Protein AF-A0A0S8KF61-F1 (afdb_monomer_lite)

Radius of gyration: 14.39 Å; chains: 1; bounding box: 34×36×35 Å

pLDDT: mean 90.09, std 8.42, range [61.56, 97.69]

Foldseek 3Di:
DWKWKWKALDVVRAIWIKTFPCVQQVPQSVVVQVVDFPDDDDDRVWDQQDAAQFKWKDWDQPVRAPPDPGTTIDIDHHLDGPGGPADPVGGDTTHRGIGTDDDRNVVSVVVVCCVPVPDTDMDMHMDDD

Secondary structure (DSSP, 8-state):
--EEEEEEETTTTEEEEEEE-TTT-HHHHHHHHTT-TT--PPPSS-BS---TTEEEEEEE-TTTSTT-SS-EEEEEE--STT---EETTEEPPBEEEEEEES--HHHHHHHHHHHHH----EEEEEEE-

Sequence (129 aa):
MGKYIELEFVDQKIKARARLLEEKMPRTCKVAMLLSTEIKTGREKATCAVQTGDIAYVWLNRDDHYGLEDDVSEICWFYDRDSTPAMAEGPVRVNVFASIEGNAEAFYKASADTRITGVKRVRISLIEE

Structure (mmCIF, N/CA/C/O backbone):
data_AF-A0A0S8KF61-F1
#
_entry.id   AF-A0A0S8KF61-F1
#
loop_
_atom_site.group_PDB
_atom_site.id
_atom_site.type_symbol
_atom_site.label_atom_id
_atom_site.label_alt_id
_atom_site.label_comp_id
_atom_site.label_asym_id
_atom_site.label_entity_id
_atom_site.label_seq_id
_atom_site.pdbx_PDB_ins_code
_atom_site.Cartn_x
_atom_site.Cartn_y
_atom_site.Cartn_z
_atom_site.occupancy
_atom_site.B_iso_or_equiv
_atom_site.auth_seq_id
_atom_site.auth_comp_id
_atom_site.auth_asym_id
_atom_site.auth_atom_id
_atom_site.pdbx_PDB_model_num
ATOM 1 N N . MET A 1 1 ? -12.686 19.551 4.458 1.00 65.25 1 MET A N 1
ATOM 2 C CA . MET A 1 1 ? -12.881 18.102 4.285 1.00 65.25 1 MET A CA 1
ATOM 3 C C . MET A 1 1 ? -11.568 17.520 3.855 1.00 65.25 1 MET A C 1
ATOM 5 O O . MET A 1 1 ? -10.934 18.114 2.991 1.00 65.25 1 MET A O 1
ATOM 9 N N . GLY A 1 2 ? -11.124 16.439 4.474 1.00 79.75 2 GLY A N 1
ATOM 10 C CA . GLY A 1 2 ? -9.938 15.764 3.966 1.00 79.75 2 GLY A CA 1
ATOM 11 C C . GLY A 1 2 ? -10.235 14.307 3.707 1.00 79.75 2 GLY A C 1
ATOM 12 O O . GLY A 1 2 ? -11.067 13.701 4.373 1.00 79.75 2 GLY A O 1
ATOM 13 N N . LYS A 1 3 ? -9.577 13.780 2.684 1.00 89.62 3 LYS A N 1
ATOM 14 C CA . LYS A 1 3 ? -9.876 12.466 2.134 1.00 89.62 3 LYS A CA 1
ATOM 15 C C . LYS A 1 3 ? -9.023 11.401 2.784 1.00 89.62 3 LYS A C 1
ATOM 17 O O . LYS A 1 3 ? -7.876 11.646 3.175 1.00 89.62 3 LYS A O 1
ATOM 22 N N . TYR A 1 4 ? -9.592 10.214 2.876 1.00 92.62 4 TYR A N 1
ATOM 23 C CA . TYR A 1 4 ? -8.956 9.086 3.520 1.00 92.62 4 TYR A CA 1
ATOM 24 C C . TYR A 1 4 ? -9.165 7.818 2.716 1.00 92.62 4 TYR A C 1
ATOM 26 O O . TYR A 1 4 ? -10.144 7.685 1.988 1.00 92.62 4 TYR A O 1
ATOM 34 N N . ILE A 1 5 ? -8.269 6.863 2.912 1.00 92.56 5 ILE A N 1
ATOM 35 C CA . ILE A 1 5 ? -8.520 5.475 2.551 1.00 92.56 5 ILE A CA 1
ATOM 36 C C . ILE A 1 5 ? -8.726 4.645 3.813 1.00 92.56 5 ILE A C 1
ATOM 38 O O . ILE A 1 5 ? -8.064 4.857 4.831 1.00 92.56 5 ILE A O 1
ATOM 42 N N . GLU A 1 6 ? -9.654 3.703 3.740 1.00 94.38 6 GLU A N 1
ATOM 43 C CA . GLU A 1 6 ? -9.829 2.643 4.724 1.00 94.38 6 GLU A CA 1
ATOM 44 C C . GLU A 1 6 ? -9.251 1.349 4.152 1.00 94.38 6 GLU A C 1
ATOM 46 O O . GLU A 1 6 ? -9.654 0.916 3.071 1.00 94.38 6 GLU A O 1
ATOM 51 N N . LEU A 1 7 ? -8.315 0.740 4.880 1.00 95.06 7 LEU A N 1
ATOM 52 C CA . LEU A 1 7 ? -7.848 -0.620 4.634 1.00 95.06 7 LEU A CA 1
ATOM 53 C C . LEU A 1 7 ? -8.571 -1.563 5.590 1.00 95.06 7 LEU A C 1
ATOM 55 O O . LEU A 1 7 ? -8.558 -1.346 6.802 1.00 95.06 7 LEU A O 1
ATOM 59 N N . GLU A 1 8 ? -9.147 -2.636 5.063 1.00 97.00 8 GLU A N 1
ATOM 60 C CA . GLU A 1 8 ? -9.867 -3.642 5.837 1.00 97.00 8 GLU A CA 1
ATOM 61 C C . GLU A 1 8 ? -9.322 -5.040 5.539 1.00 97.00 8 GLU A C 1
ATOM 63 O O . GLU A 1 8 ? -9.424 -5.525 4.411 1.00 97.00 8 GLU A O 1
ATOM 68 N N . PHE A 1 9 ? -8.814 -5.725 6.565 1.00 97.25 9 PHE A N 1
ATOM 69 C CA . PHE A 1 9 ? -8.678 -7.181 6.538 1.00 97.25 9 PHE A CA 1
ATOM 70 C C . PHE A 1 9 ? -10.073 -7.793 6.701 1.00 97.25 9 PHE A C 1
ATOM 72 O O . PHE A 1 9 ? -10.602 -7.868 7.813 1.00 97.25 9 PHE A O 1
ATOM 79 N N . VAL A 1 10 ? -10.685 -8.177 5.577 1.00 97.00 10 VAL A N 1
ATOM 80 C CA . VAL A 1 10 ? -12.135 -8.429 5.455 1.00 97.00 10 VAL A CA 1
ATOM 81 C C . VAL A 1 10 ? -12.610 -9.534 6.392 1.00 97.00 10 VAL A C 1
ATOM 83 O O . VAL A 1 10 ? -13.618 -9.384 7.080 1.00 97.00 10 VAL A O 1
ATOM 86 N N . ASP A 1 11 ? -11.870 -10.638 6.443 1.00 95.62 11 ASP A N 1
ATOM 87 C CA . ASP A 1 11 ? -12.253 -11.816 7.222 1.00 95.62 11 ASP A CA 1
ATOM 88 C C . ASP A 1 11 ? -12.134 -11.571 8.733 1.00 95.62 11 ASP A C 1
ATOM 90 O O . ASP A 1 11 ? -12.911 -12.101 9.526 1.00 95.62 11 ASP A O 1
ATOM 94 N N . GLN A 1 12 ? -11.194 -10.715 9.133 1.00 95.69 12 GLN A N 1
ATOM 95 C CA . GLN A 1 12 ? -10.931 -10.360 10.523 1.00 95.69 12 GLN A CA 1
ATOM 96 C C . GLN A 1 12 ? -11.741 -9.146 10.994 1.00 95.69 12 GLN A C 1
ATOM 98 O O . GLN A 1 12 ? -11.795 -8.892 12.196 1.00 95.69 12 GLN A O 1
ATOM 103 N N . LYS A 1 13 ? -12.357 -8.392 10.071 1.00 96.75 13 LYS A N 1
ATOM 104 C CA . LYS A 1 13 ? -13.037 -7.111 10.340 1.00 96.75 13 LYS A CA 1
ATOM 105 C C . LYS A 1 13 ? -12.131 -6.098 11.051 1.00 96.75 13 LYS A C 1
ATOM 107 O O . LYS A 1 13 ? -12.583 -5.322 11.891 1.00 96.75 13 LYS A O 1
ATOM 112 N N . ILE A 1 14 ? -10.838 -6.128 10.728 1.00 97.31 14 ILE A N 1
ATOM 113 C CA . ILE A 1 14 ? -9.834 -5.213 11.279 1.00 97.31 14 ILE A CA 1
ATOM 114 C C . ILE A 1 14 ? -9.591 -4.107 10.264 1.00 97.31 14 ILE A C 1
ATOM 116 O O . ILE A 1 14 ? -9.315 -4.390 9.098 1.00 97.31 14 ILE A O 1
ATOM 120 N N . LYS A 1 15 ? -9.664 -2.858 10.726 1.00 97.12 15 LYS A N 1
ATOM 121 C CA . LYS A 1 15 ? -9.594 -1.670 9.879 1.00 97.12 15 LYS A CA 1
ATOM 122 C C . LYS A 1 15 ? -8.476 -0.732 10.309 1.00 97.12 15 LYS A C 1
ATOM 124 O O . LYS A 1 15 ? -8.203 -0.599 11.500 1.00 97.12 15 LYS A O 1
ATOM 129 N N . ALA A 1 16 ? -7.879 -0.061 9.335 1.00 97.06 16 ALA A N 1
ATOM 130 C CA . ALA A 1 16 ? -7.019 1.094 9.538 1.00 97.06 16 ALA A CA 1
ATOM 131 C C . ALA A 1 16 ? -7.437 2.209 8.584 1.00 97.06 16 ALA A C 1
ATOM 133 O O . ALA A 1 16 ? -7.826 1.962 7.442 1.00 97.06 16 ALA A O 1
ATOM 134 N N . ARG A 1 17 ? -7.345 3.446 9.064 1.00 95.25 17 ARG A N 1
ATOM 135 C CA . ARG A 1 17 ? -7.699 4.637 8.304 1.00 95.25 17 ARG A CA 1
ATOM 136 C C . ARG A 1 17 ? -6.446 5.444 8.034 1.00 95.25 17 ARG A C 1
ATOM 138 O O . ARG A 1 17 ? -5.678 5.687 8.956 1.00 95.25 17 ARG A O 1
ATOM 145 N N . ALA A 1 18 ? -6.275 5.897 6.800 1.00 94.94 18 ALA A N 1
ATOM 146 C CA . ALA A 1 18 ? -5.126 6.693 6.413 1.00 94.94 18 ALA A CA 1
ATOM 147 C C . ALA A 1 18 ? -5.512 7.958 5.670 1.00 94.94 18 ALA A C 1
ATOM 149 O O . ALA A 1 18 ? -6.337 7.931 4.758 1.00 94.94 18 ALA A O 1
ATOM 150 N N . ARG A 1 19 ? -4.905 9.071 6.070 1.00 94.50 19 ARG A N 1
ATOM 151 C CA . ARG A 1 19 ? -5.118 10.388 5.476 1.00 94.50 19 ARG A CA 1
ATOM 152 C C . ARG A 1 19 ? -4.345 10.501 4.172 1.00 94.50 19 ARG A C 1
ATOM 154 O O . ARG A 1 19 ? -3.146 10.233 4.154 1.00 94.50 19 ARG A O 1
ATOM 161 N N . LEU A 1 20 ? -5.008 10.958 3.109 1.00 92.81 20 LEU A N 1
ATOM 162 C CA . LEU A 1 20 ? -4.347 11.284 1.845 1.00 92.81 20 LEU A CA 1
ATOM 163 C C . LEU A 1 20 ? -3.482 12.544 1.983 1.00 92.81 20 LEU A C 1
ATOM 165 O O . LEU A 1 20 ? -3.917 13.567 2.511 1.00 92.81 20 LEU A O 1
ATOM 169 N N . LEU A 1 21 ? -2.266 12.497 1.446 1.00 92.12 21 LEU A N 1
ATOM 170 C CA . LEU A 1 21 ? -1.295 13.591 1.473 1.00 92.12 21 LEU A CA 1
ATOM 171 C C . LEU A 1 21 ? -1.430 14.483 0.225 1.00 92.12 21 LEU A C 1
ATOM 173 O O . LEU A 1 21 ? -0.443 14.733 -0.469 1.00 92.12 21 LEU A O 1
ATOM 177 N N . GLU A 1 22 ? -2.645 14.959 -0.074 1.00 89.31 22 GLU A N 1
ATOM 178 C CA . GLU A 1 22 ? -2.986 15.650 -1.336 1.00 89.31 22 GLU A CA 1
ATOM 179 C C . GLU A 1 22 ? -2.090 16.867 -1.628 1.00 89.31 22 GLU A C 1
ATOM 181 O O . GLU A 1 22 ? -1.707 17.091 -2.774 1.00 89.31 22 GLU A O 1
ATOM 186 N N . GLU A 1 23 ? -1.684 17.614 -0.600 1.00 87.44 23 GLU A N 1
ATOM 187 C CA . GLU A 1 23 ? -0.778 18.762 -0.748 1.00 87.44 23 GLU A CA 1
ATOM 188 C C . GLU A 1 23 ? 0.646 18.350 -1.145 1.00 87.44 23 GLU A C 1
ATOM 190 O O . GLU A 1 23 ? 1.349 19.064 -1.863 1.00 87.44 23 GLU A O 1
ATOM 195 N N . LYS A 1 24 ? 1.102 17.187 -0.667 1.00 87.31 24 LYS A N 1
ATOM 196 C CA . LYS A 1 24 ? 2.465 16.706 -0.911 1.00 87.31 24 LYS A CA 1
ATOM 197 C C . LYS A 1 24 ? 2.558 15.883 -2.191 1.00 87.31 24 LYS A C 1
ATOM 199 O O . LYS A 1 24 ? 3.606 15.964 -2.837 1.00 87.31 24 LYS A O 1
ATOM 204 N N . MET A 1 25 ? 1.501 15.131 -2.510 1.00 87.19 25 MET A N 1
ATOM 205 C CA . MET A 1 25 ? 1.457 14.036 -3.486 1.00 87.19 25 MET A CA 1
ATOM 206 C C . MET A 1 25 ? 0.191 14.080 -4.364 1.00 87.19 25 MET A C 1
ATOM 208 O O . MET A 1 25 ? -0.555 13.096 -4.435 1.00 87.19 25 MET A O 1
ATOM 212 N N . PRO A 1 26 ? -0.116 15.215 -5.015 1.00 86.44 26 PRO A N 1
ATOM 213 C CA . PRO A 1 26 ? -1.403 15.418 -5.676 1.00 86.44 26 PRO A CA 1
ATOM 214 C C . PRO A 1 26 ? -1.641 14.462 -6.850 1.00 86.44 26 PRO A C 1
ATOM 216 O O . PRO A 1 26 ? -2.787 14.099 -7.115 1.00 86.44 26 PRO A O 1
ATOM 219 N N . ARG A 1 27 ? -0.590 14.047 -7.574 1.00 84.25 27 ARG A N 1
ATOM 220 C CA . ARG A 1 27 ? -0.740 13.112 -8.701 1.00 84.25 27 ARG A CA 1
ATOM 221 C C . ARG A 1 27 ? -0.936 11.695 -8.190 1.00 84.25 27 ARG A C 1
ATOM 223 O O . ARG A 1 27 ? -1.871 11.028 -8.619 1.00 84.25 27 ARG A O 1
ATOM 230 N N . THR A 1 28 ? -0.119 11.276 -7.226 1.00 80.94 28 THR A N 1
ATOM 231 C CA . THR A 1 28 ? -0.215 9.929 -6.655 1.00 80.94 28 THR A CA 1
ATOM 232 C C . T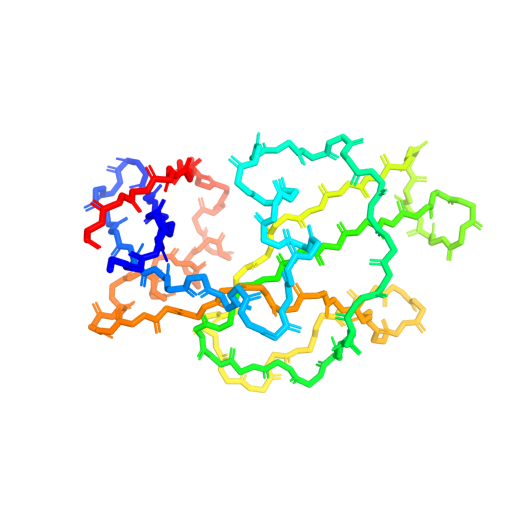HR A 1 28 ? -1.543 9.726 -5.927 1.00 80.94 28 THR A C 1
ATOM 234 O O . THR A 1 28 ? -2.170 8.691 -6.114 1.00 80.94 28 THR A O 1
ATOM 237 N N . CYS A 1 29 ? -2.041 10.723 -5.185 1.00 79.94 29 CYS A N 1
ATOM 238 C CA . CYS A 1 29 ? -3.353 10.630 -4.534 1.00 79.94 29 CYS A CA 1
ATOM 239 C C . CYS A 1 29 ? -4.487 10.428 -5.549 1.00 79.94 29 CYS A C 1
ATOM 241 O O . CYS A 1 29 ? -5.352 9.591 -5.321 1.00 79.94 29 CYS A O 1
ATOM 243 N N . LYS A 1 30 ? -4.469 11.125 -6.695 1.00 79.81 30 LYS A N 1
ATOM 244 C CA . LYS A 1 30 ? -5.479 10.931 -7.755 1.00 79.81 30 LYS A CA 1
ATOM 245 C C . LYS A 1 30 ? -5.464 9.513 -8.321 1.00 79.81 30 LYS A C 1
ATOM 247 O O . LYS A 1 30 ? -6.523 8.957 -8.584 1.00 79.81 30 LYS A O 1
ATOM 252 N N . VAL A 1 31 ? -4.275 8.943 -8.501 1.00 72.12 31 VAL A N 1
ATOM 253 C CA . VAL A 1 31 ? -4.095 7.574 -8.998 1.00 72.12 31 VAL A CA 1
ATOM 254 C C . VAL A 1 31 ? -4.552 6.551 -7.963 1.00 72.12 31 VAL A C 1
ATOM 256 O O . VAL A 1 31 ? -5.364 5.684 -8.270 1.00 72.12 31 VAL A O 1
ATOM 259 N N . ALA A 1 32 ? -4.109 6.697 -6.717 1.00 64.50 32 ALA A N 1
ATOM 260 C CA . ALA A 1 32 ? -4.503 5.808 -5.635 1.00 64.50 32 ALA A CA 1
ATOM 261 C C . ALA A 1 32 ? -6.008 5.876 -5.335 1.00 64.50 32 ALA A C 1
ATOM 263 O O . ALA A 1 32 ? -6.608 4.861 -5.006 1.00 64.50 32 ALA A O 1
ATOM 264 N N . MET A 1 33 ? -6.649 7.036 -5.509 1.00 67.44 33 MET A N 1
ATOM 265 C CA . MET A 1 33 ? -8.107 7.179 -5.411 1.00 67.44 33 MET A CA 1
ATOM 266 C C . MET A 1 33 ? -8.870 6.358 -6.457 1.00 67.44 33 MET A C 1
ATOM 268 O O . MET A 1 33 ? -10.007 5.975 -6.202 1.00 67.44 33 MET A O 1
ATOM 272 N N . LEU A 1 34 ? -8.267 6.087 -7.619 1.00 63.12 34 LEU A N 1
ATOM 273 C CA . LEU A 1 34 ? -8.852 5.188 -8.617 1.00 63.12 34 LEU A CA 1
ATOM 274 C C . LEU A 1 34 ? -8.708 3.715 -8.215 1.00 63.12 34 LEU A C 1
ATOM 276 O O . LEU A 1 34 ? -9.300 2.865 -8.874 1.00 63.12 34 LEU A O 1
ATOM 280 N N . LEU A 1 35 ? -7.933 3.419 -7.158 1.00 64.31 35 LEU A N 1
ATOM 281 C CA . LEU A 1 35 ? -7.645 2.074 -6.648 1.00 64.31 35 LEU A CA 1
ATOM 282 C C . LEU A 1 35 ? -7.253 1.093 -7.763 1.00 64.31 35 LEU A C 1
ATOM 284 O O . LEU A 1 35 ? -7.537 -0.099 -7.690 1.00 64.31 35 LEU A O 1
ATOM 288 N N . SER A 1 36 ? -6.615 1.614 -8.810 1.00 65.69 36 SER A N 1
ATOM 289 C CA . SER A 1 36 ? -6.223 0.852 -9.985 1.00 65.69 36 SER A CA 1
ATOM 290 C C . SER A 1 36 ? -4.729 0.587 -9.930 1.00 65.69 36 SER A C 1
ATOM 292 O O . SER A 1 36 ? -3.924 1.510 -9.811 1.00 65.69 36 SER A O 1
ATOM 294 N N . THR A 1 37 ? -4.372 -0.687 -10.046 1.00 61.56 37 THR A N 1
ATOM 295 C CA . THR A 1 37 ? -2.993 -1.163 -10.194 1.00 61.56 37 THR A CA 1
ATOM 296 C C . THR A 1 37 ? -2.489 -1.058 -11.638 1.00 61.56 37 THR A C 1
ATOM 298 O O . THR A 1 37 ? -1.359 -1.440 -11.924 1.00 61.56 37 THR A O 1
ATOM 301 N N . GLU A 1 38 ? -3.297 -0.535 -12.564 1.00 66.75 38 GLU A N 1
ATOM 302 C CA . GLU A 1 38 ? -2.941 -0.416 -13.987 1.00 66.75 38 GLU A CA 1
ATOM 303 C C . GLU A 1 38 ? -2.371 0.962 -14.346 1.00 66.75 38 GLU A C 1
ATOM 305 O O . GLU A 1 38 ? -1.978 1.221 -15.486 1.00 66.75 38 GLU A O 1
ATOM 310 N N . ILE A 1 39 ? -2.330 1.885 -13.385 1.00 72.69 39 ILE A N 1
ATOM 311 C CA . ILE A 1 39 ? -1.950 3.261 -13.671 1.00 72.69 39 ILE A CA 1
ATOM 312 C C . ILE A 1 39 ? -0.439 3.437 -13.552 1.00 72.69 39 ILE A C 1
ATOM 314 O O . ILE A 1 39 ? 0.156 3.407 -12.473 1.00 72.69 39 ILE A O 1
ATOM 318 N N . LYS A 1 40 ? 0.173 3.756 -14.689 1.00 82.88 40 LYS A N 1
ATOM 319 C CA . LYS A 1 40 ? 1.581 4.137 -14.778 1.00 82.88 40 LYS A CA 1
ATOM 320 C C . LYS A 1 40 ? 1.765 5.551 -14.234 1.00 82.88 40 LYS A C 1
ATOM 322 O O . LYS A 1 40 ? 1.593 6.535 -14.955 1.00 82.88 40 LYS A O 1
ATOM 327 N N . THR A 1 41 ? 2.104 5.668 -12.952 1.00 80.62 41 THR A N 1
ATOM 328 C CA . THR A 1 41 ? 2.509 6.951 -12.363 1.00 80.62 41 THR A CA 1
ATOM 329 C C . THR A 1 41 ? 4.015 7.000 -12.175 1.00 80.62 41 THR A C 1
ATOM 331 O O . THR A 1 41 ? 4.632 6.081 -11.643 1.00 80.62 41 THR A O 1
ATOM 334 N N . GLY A 1 42 ? 4.616 8.114 -12.586 1.00 83.19 42 GLY A N 1
ATOM 335 C CA . GLY A 1 42 ? 6.020 8.376 -12.305 1.00 83.19 42 GLY A CA 1
ATOM 336 C C . GLY A 1 42 ? 6.282 8.610 -10.815 1.00 83.19 42 GLY A C 1
ATOM 337 O O . GLY A 1 42 ? 5.370 8.786 -9.998 1.00 83.19 42 GLY A O 1
ATOM 338 N N . ARG A 1 43 ? 7.568 8.679 -10.468 1.00 87.75 43 ARG A N 1
ATOM 339 C CA . ARG A 1 43 ? 8.020 9.022 -9.116 1.00 87.75 43 ARG A CA 1
ATOM 340 C C . ARG A 1 43 ? 7.611 10.452 -8.755 1.00 87.75 43 ARG A C 1
ATOM 342 O O . ARG A 1 43 ? 7.890 11.404 -9.484 1.00 87.75 43 ARG A O 1
ATOM 349 N N . GLU A 1 44 ? 6.995 10.612 -7.594 1.00 90.19 44 GLU A N 1
ATOM 350 C CA . GLU A 1 44 ? 6.606 11.895 -7.015 1.00 90.19 44 GLU A CA 1
ATOM 351 C C . GLU A 1 44 ? 7.134 11.914 -5.584 1.00 90.19 44 GLU A C 1
ATOM 353 O O . GLU A 1 44 ? 6.649 11.172 -4.748 1.00 90.19 44 GLU A O 1
ATOM 358 N N . LYS A 1 45 ? 8.206 12.677 -5.324 1.00 90.38 45 LYS A N 1
ATOM 359 C CA . LYS A 1 45 ? 8.913 12.689 -4.022 1.00 90.38 45 LYS A CA 1
ATOM 360 C C . LYS A 1 45 ? 9.205 11.280 -3.465 1.00 90.38 45 LYS A C 1
ATOM 362 O O . LYS A 1 45 ? 9.160 11.060 -2.259 1.00 90.38 45 LYS A O 1
ATOM 367 N N . ALA A 1 46 ? 9.498 10.336 -4.362 1.00 93.44 46 ALA A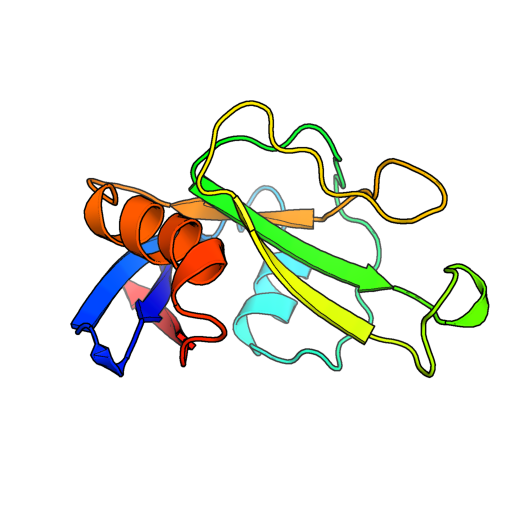 N 1
ATOM 368 C CA . ALA A 1 46 ? 9.640 8.929 -4.020 1.00 93.44 46 ALA A CA 1
ATOM 369 C C . ALA A 1 46 ? 10.813 8.685 -3.060 1.00 93.44 46 ALA A C 1
ATOM 371 O O . ALA A 1 46 ? 11.902 9.237 -3.248 1.00 93.44 46 ALA A O 1
ATOM 372 N N . THR A 1 47 ? 10.607 7.808 -2.081 1.00 95.19 47 THR A N 1
ATOM 373 C CA . THR A 1 47 ? 11.583 7.474 -1.035 1.00 95.19 47 THR A CA 1
ATOM 374 C C . THR A 1 47 ? 11.611 5.969 -0.781 1.00 95.19 47 THR A C 1
ATOM 376 O O . THR A 1 47 ? 10.643 5.272 -1.071 1.00 95.19 47 THR A O 1
ATOM 379 N N . CYS A 1 48 ? 12.723 5.462 -0.255 1.00 95.56 48 CYS A N 1
ATOM 380 C CA . CYS A 1 48 ? 12.805 4.128 0.349 1.00 95.56 48 CYS A CA 1
ATOM 381 C C . CYS A 1 48 ? 12.901 4.191 1.886 1.00 95.56 48 CYS A C 1
ATOM 383 O O . CYS A 1 48 ? 12.810 3.162 2.544 1.00 95.56 48 CYS A O 1
ATOM 385 N N . ALA A 1 49 ? 13.056 5.389 2.461 1.00 95.12 49 ALA A N 1
ATOM 386 C CA . ALA A 1 49 ? 13.034 5.620 3.901 1.00 95.12 49 ALA A CA 1
ATOM 387 C C . ALA A 1 49 ? 11.584 5.824 4.359 1.00 95.12 49 ALA A C 1
ATOM 389 O O . ALA A 1 49 ? 11.113 6.958 4.468 1.00 95.12 49 ALA A O 1
ATOM 390 N N . VAL A 1 50 ? 10.873 4.717 4.545 1.00 96.06 50 VAL A N 1
ATOM 391 C CA . VAL A 1 50 ? 9.463 4.682 4.958 1.00 96.06 50 VAL A CA 1
ATOM 392 C C . VAL A 1 50 ? 9.340 4.564 6.476 1.00 96.06 50 VAL A C 1
ATOM 394 O O . VAL A 1 50 ? 10.278 4.155 7.161 1.00 96.06 50 VAL A O 1
ATOM 397 N N . GLN A 1 51 ? 8.187 4.946 7.009 1.00 96.06 51 GLN A N 1
ATOM 398 C CA . GLN A 1 51 ? 7.851 4.870 8.429 1.00 96.06 51 GLN A CA 1
ATOM 399 C C . GLN A 1 51 ? 6.668 3.929 8.663 1.00 96.06 51 GLN A C 1
ATOM 401 O O . GLN A 1 51 ? 5.875 3.653 7.762 1.00 96.06 51 GLN A O 1
ATOM 406 N N . THR A 1 52 ? 6.510 3.458 9.901 1.00 96.81 52 THR A N 1
ATOM 407 C CA . THR A 1 52 ? 5.302 2.725 10.297 1.00 96.81 52 THR A CA 1
ATOM 408 C C . THR A 1 52 ? 4.062 3.593 10.072 1.00 96.81 52 THR A C 1
ATOM 410 O O . THR A 1 52 ? 4.000 4.729 10.537 1.00 96.81 52 THR A O 1
ATOM 413 N N . GLY A 1 53 ? 3.065 3.040 9.387 1.00 96.88 53 GLY A N 1
ATOM 414 C CA . GLY A 1 53 ? 1.832 3.718 9.007 1.00 96.88 53 GLY A CA 1
ATOM 415 C C . GLY A 1 53 ? 1.865 4.352 7.617 1.00 96.88 53 GLY A C 1
ATOM 416 O O . GLY A 1 53 ? 0.807 4.738 7.124 1.00 96.88 53 GLY A O 1
ATOM 417 N N . ASP A 1 54 ? 3.024 4.440 6.958 1.00 97.19 54 ASP A N 1
ATOM 418 C CA . ASP A 1 54 ? 3.085 4.930 5.581 1.00 97.19 54 ASP A CA 1
ATOM 419 C C . ASP A 1 54 ? 2.338 3.987 4.636 1.00 97.19 54 ASP A C 1
ATOM 421 O O . ASP A 1 54 ? 2.425 2.759 4.736 1.00 97.19 54 ASP A O 1
ATOM 425 N N . ILE A 1 55 ? 1.634 4.582 3.676 1.00 95.44 55 ILE A N 1
ATOM 426 C CA . ILE A 1 55 ? 1.028 3.884 2.550 1.00 95.44 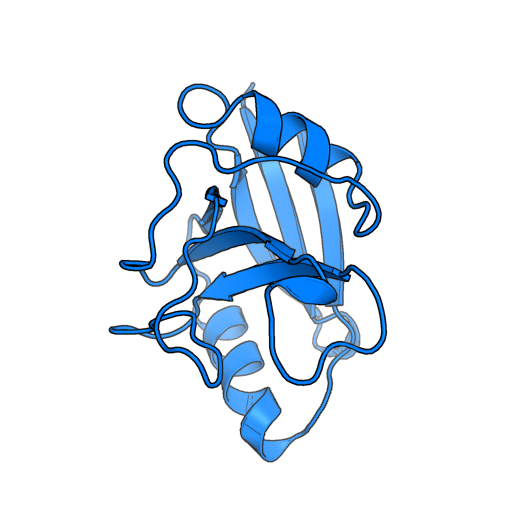55 ILE A CA 1
ATOM 427 C C . ILE A 1 55 ? 1.600 4.470 1.276 1.00 95.44 55 ILE A C 1
ATOM 429 O O . ILE A 1 55 ? 1.576 5.688 1.056 1.00 95.44 55 ILE A O 1
ATOM 433 N N . ALA A 1 56 ? 2.105 3.589 0.428 1.00 95.00 56 ALA A N 1
ATOM 434 C CA . ALA A 1 56 ? 2.779 3.970 -0.786 1.00 95.00 56 ALA A CA 1
ATOM 435 C C . ALA A 1 56 ? 2.170 3.326 -2.020 1.00 95.00 56 ALA A C 1
ATOM 437 O O . ALA A 1 56 ? 1.559 2.264 -1.962 1.00 95.00 56 ALA A O 1
ATOM 438 N N . TYR A 1 57 ? 2.369 4.007 -3.140 1.00 93.31 57 TYR A N 1
ATOM 439 C CA . TYR A 1 57 ? 2.116 3.491 -4.469 1.00 93.31 57 TYR A CA 1
ATOM 440 C C . TYR A 1 57 ? 3.451 3.345 -5.187 1.00 93.31 57 TYR A C 1
ATOM 442 O O . TYR A 1 57 ? 4.320 4.221 -5.085 1.00 93.31 57 TYR A O 1
ATOM 450 N N . VAL A 1 58 ? 3.604 2.280 -5.956 1.00 92.62 58 VAL A N 1
ATOM 451 C CA . VAL A 1 58 ? 4.732 2.127 -6.867 1.00 92.62 58 VAL A CA 1
ATOM 452 C C . VAL A 1 58 ? 4.250 1.514 -8.167 1.00 92.62 58 VAL A C 1
ATOM 454 O O . VAL A 1 58 ? 3.416 0.621 -8.158 1.00 92.62 58 VAL A O 1
ATOM 457 N N . TRP A 1 59 ? 4.766 2.023 -9.279 1.00 91.69 59 TRP A N 1
ATOM 458 C CA . TRP A 1 59 ? 4.691 1.360 -10.572 1.00 91.69 59 TRP A CA 1
ATOM 459 C C . TRP A 1 59 ? 6.104 0.912 -10.934 1.00 91.69 59 TRP A C 1
ATOM 461 O O . TRP A 1 59 ? 7.055 1.690 -10.794 1.00 91.69 59 TRP A O 1
ATOM 471 N N . LEU A 1 60 ? 6.228 -0.339 -11.354 1.00 90.44 60 LEU A N 1
ATOM 472 C CA . LEU A 1 60 ? 7.475 -0.997 -11.701 1.00 90.44 60 LEU A CA 1
ATOM 473 C C . LEU A 1 60 ? 7.371 -1.472 -13.144 1.00 90.44 60 LEU A C 1
ATOM 475 O O . LEU A 1 60 ? 6.412 -2.148 -13.522 1.00 90.44 60 LEU A O 1
ATOM 479 N N . ASN A 1 61 ? 8.360 -1.096 -13.946 1.00 90.19 61 ASN A N 1
ATOM 480 C CA . ASN A 1 61 ? 8.464 -1.567 -15.315 1.00 90.19 61 ASN A CA 1
ATOM 481 C C . ASN A 1 61 ? 9.162 -2.929 -15.361 1.00 90.19 61 ASN A C 1
ATOM 483 O O . ASN A 1 61 ? 10.169 -3.124 -14.680 1.00 90.19 61 ASN A O 1
ATOM 487 N N . ARG A 1 62 ? 8.660 -3.842 -16.196 1.00 89.62 62 ARG A N 1
ATOM 488 C CA . ARG A 1 62 ? 9.233 -5.190 -16.357 1.00 89.62 62 ARG A CA 1
ATOM 489 C C . ARG A 1 62 ? 10.671 -5.220 -16.867 1.00 89.62 62 ARG A C 1
ATOM 491 O O . ARG A 1 62 ? 11.415 -6.123 -16.511 1.00 89.62 62 ARG A O 1
ATOM 498 N N . ASP A 1 63 ? 11.064 -4.266 -17.705 1.00 88.69 63 ASP A N 1
ATOM 499 C CA . ASP A 1 63 ? 12.384 -4.280 -18.338 1.00 88.69 63 ASP A CA 1
ATOM 500 C C . ASP A 1 63 ? 13.462 -3.698 -17.400 1.00 88.69 63 ASP A C 1
ATOM 502 O O . ASP A 1 63 ? 14.646 -3.997 -17.557 1.00 88.69 63 ASP A O 1
ATOM 506 N N . ASP A 1 64 ? 13.047 -2.927 -16.385 1.00 86.12 64 ASP A N 1
ATOM 507 C CA . ASP A 1 64 ? 13.918 -2.289 -15.389 1.00 86.12 64 ASP A CA 1
ATOM 508 C C . ASP A 1 64 ? 14.035 -3.076 -14.063 1.00 86.12 64 ASP A C 1
ATOM 510 O O . ASP A 1 64 ? 14.816 -2.685 -13.190 1.00 86.12 64 ASP A O 1
ATOM 514 N N . HIS A 1 65 ? 13.266 -4.159 -13.883 1.00 86.31 65 HIS A N 1
ATOM 515 C CA . HIS A 1 65 ? 13.179 -4.909 -12.623 1.00 86.31 65 HIS A CA 1
ATOM 516 C C . HIS A 1 65 ? 13.185 -6.430 -12.827 1.00 86.31 65 HIS A C 1
ATOM 518 O O . HIS A 1 65 ? 12.431 -6.992 -13.617 1.00 86.31 65 HIS A O 1
ATOM 524 N N . TYR A 1 66 ? 14.012 -7.123 -12.051 1.00 86.12 66 TYR A N 1
ATOM 525 C CA . TYR A 1 66 ? 14.172 -8.568 -12.081 1.00 86.12 66 TYR A CA 1
ATOM 526 C C . TYR A 1 66 ? 12.944 -9.285 -11.516 1.00 86.12 66 TYR A C 1
ATOM 528 O O . TYR A 1 66 ? 12.431 -8.950 -10.448 1.00 86.12 66 TYR A O 1
ATOM 536 N N . GLY A 1 67 ? 12.528 -10.351 -12.201 1.00 86.62 67 GLY A N 1
ATOM 537 C CA . GLY A 1 67 ? 11.470 -11.250 -11.736 1.00 86.62 67 GLY A CA 1
ATOM 538 C C . GLY A 1 67 ? 10.045 -10.781 -12.031 1.00 86.62 67 GLY A C 1
ATOM 539 O O . GLY A 1 67 ? 9.108 -11.451 -11.604 1.00 86.62 67 GLY A O 1
ATOM 540 N N . LEU A 1 68 ? 9.868 -9.680 -12.765 1.00 89.38 68 LEU A N 1
ATOM 541 C CA . LEU A 1 68 ? 8.561 -9.259 -13.263 1.00 89.38 68 LEU A CA 1
ATOM 542 C C . LEU A 1 68 ? 8.267 -9.892 -14.630 1.00 89.38 68 LEU A C 1
ATOM 544 O O . LEU A 1 68 ? 9.084 -9.821 -15.545 1.00 89.38 68 LEU A O 1
ATOM 548 N N . GLU A 1 69 ? 7.084 -10.492 -14.777 1.00 90.06 69 GLU A N 1
ATOM 549 C CA . GLU A 1 69 ? 6.595 -11.000 -16.069 1.00 90.06 69 GLU A CA 1
ATOM 550 C C . GLU A 1 69 ? 5.929 -9.89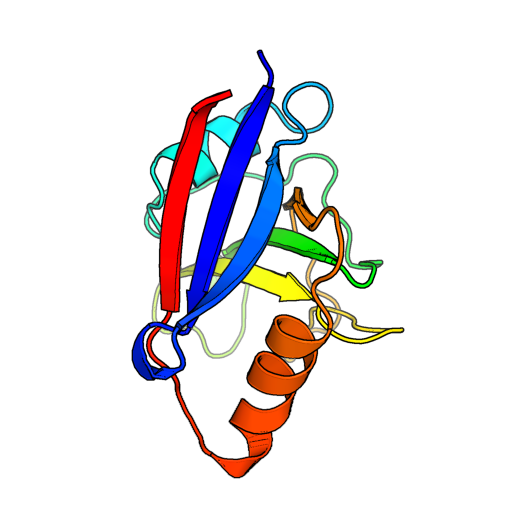4 -16.913 1.00 90.06 69 GLU A C 1
ATOM 552 O O . GLU A 1 69 ? 5.951 -9.950 -18.146 1.00 90.06 69 GLU A O 1
ATOM 557 N N . ASP A 1 70 ? 5.376 -8.870 -16.255 1.00 90.12 70 ASP A N 1
ATOM 558 C CA . ASP A 1 70 ? 4.764 -7.687 -16.867 1.00 90.12 70 ASP A CA 1
ATOM 559 C C . ASP A 1 70 ? 4.982 -6.437 -15.994 1.00 90.12 70 ASP A C 1
ATOM 561 O O . ASP A 1 70 ? 5.450 -6.534 -14.858 1.00 90.12 70 ASP A O 1
ATOM 565 N N . ASP A 1 71 ? 4.665 -5.258 -16.529 1.00 89.75 71 ASP A N 1
ATOM 566 C CA . ASP A 1 71 ? 4.566 -4.031 -15.743 1.00 89.75 71 ASP A CA 1
ATOM 567 C C . ASP A 1 71 ? 3.553 -4.230 -14.606 1.00 89.75 71 ASP A C 1
ATOM 569 O O . ASP A 1 71 ? 2.414 -4.639 -14.839 1.00 89.75 71 ASP A O 1
ATOM 573 N N . VAL A 1 72 ? 3.929 -3.868 -13.381 1.00 88.06 72 VAL A N 1
ATOM 574 C CA . VAL A 1 72 ? 3.039 -3.973 -12.217 1.00 88.06 72 VAL A CA 1
ATOM 575 C C . VAL A 1 72 ? 2.913 -2.638 -11.509 1.00 88.06 72 VAL A C 1
ATOM 577 O O . VAL A 1 72 ? 3.842 -1.829 -11.502 1.00 88.06 72 VAL A O 1
ATOM 580 N N . SER A 1 73 ? 1.771 -2.413 -10.864 1.00 89.06 73 SER A N 1
ATOM 581 C CA . SER A 1 73 ? 1.683 -1.394 -9.823 1.00 89.06 73 SER A CA 1
ATOM 582 C C . SER A 1 73 ? 1.161 -1.990 -8.531 1.00 89.06 73 SER A C 1
ATOM 584 O O . SER A 1 73 ? 0.277 -2.844 -8.538 1.00 89.06 73 SER A O 1
ATOM 586 N N . GLU A 1 74 ? 1.681 -1.492 -7.418 1.00 88.25 74 GLU A N 1
ATOM 587 C CA . GLU A 1 74 ? 1.363 -1.982 -6.087 1.00 88.25 74 GLU A CA 1
ATOM 588 C C . GLU A 1 74 ? 0.970 -0.837 -5.160 1.00 88.25 74 GLU A C 1
ATOM 590 O O . GLU A 1 74 ? 1.519 0.268 -5.222 1.00 88.25 74 GLU A O 1
ATOM 595 N N . ILE A 1 75 ? 0.030 -1.138 -4.264 1.00 91.19 75 ILE A N 1
ATOM 596 C CA . ILE A 1 75 ? -0.221 -0.350 -3.062 1.00 91.19 75 ILE A CA 1
ATOM 597 C C . ILE A 1 75 ? 0.381 -1.118 -1.890 1.00 91.19 75 ILE A C 1
ATOM 599 O O . ILE A 1 75 ? -0.034 -2.238 -1.596 1.00 91.19 75 ILE A O 1
ATOM 603 N N . CYS A 1 76 ? 1.331 -0.495 -1.204 1.00 92.12 76 CYS A N 1
ATOM 604 C CA . CYS A 1 76 ? 2.026 -1.066 -0.057 1.00 92.12 76 CYS A CA 1
ATOM 605 C C . CYS A 1 76 ? 1.648 -0.295 1.212 1.00 92.12 76 CYS A C 1
ATOM 607 O O . CYS A 1 76 ? 1.460 0.920 1.162 1.00 92.12 76 CYS A O 1
ATOM 609 N N . TRP A 1 77 ? 1.607 -0.967 2.361 1.00 95.25 77 TRP A N 1
ATOM 610 C CA . TRP A 1 77 ? 1.538 -0.319 3.673 1.00 95.25 77 TRP A CA 1
ATOM 611 C C . TRP A 1 77 ? 2.621 -0.874 4.591 1.00 95.25 77 TRP A C 1
ATOM 613 O O . TRP A 1 77 ? 2.887 -2.076 4.613 1.00 95.25 77 TRP A O 1
ATOM 623 N N . PHE A 1 78 ? 3.245 0.008 5.362 1.00 97.00 78 PHE A N 1
ATOM 624 C CA . PHE A 1 78 ? 4.385 -0.334 6.204 1.00 97.00 78 PHE A CA 1
ATOM 625 C C . PHE A 1 78 ? 3.929 -0.429 7.658 1.00 97.00 78 PHE A C 1
ATOM 627 O O . PHE A 1 78 ? 3.524 0.559 8.259 1.00 97.00 78 PHE A O 1
ATOM 634 N N . TYR A 1 79 ? 3.934 -1.637 8.220 1.00 94.75 79 TYR A N 1
ATOM 635 C CA . TYR A 1 79 ? 3.364 -1.922 9.545 1.00 94.75 79 TYR A CA 1
ATOM 636 C C . TYR A 1 79 ? 4.410 -2.113 10.650 1.00 94.75 79 TYR A C 1
ATOM 638 O O . TYR A 1 79 ? 4.038 -2.252 11.813 1.00 94.75 79 TYR A O 1
ATOM 646 N N . ASP A 1 80 ? 5.694 -2.132 10.299 1.00 92.44 80 ASP A N 1
ATOM 647 C CA . ASP A 1 80 ? 6.804 -2.296 11.237 1.00 92.44 80 ASP A CA 1
ATOM 648 C C . ASP A 1 80 ? 7.761 -1.100 11.152 1.00 92.44 80 ASP A C 1
ATOM 650 O O . ASP A 1 80 ? 7.669 -0.265 10.243 1.00 92.44 80 ASP A O 1
ATOM 654 N N . ARG A 1 81 ? 8.658 -0.982 12.127 1.00 88.38 81 ARG A N 1
ATOM 655 C CA . ARG A 1 81 ? 9.753 -0.008 12.103 1.00 88.38 81 ARG A CA 1
ATOM 656 C C . ARG A 1 81 ? 10.885 -0.519 11.220 1.00 88.38 81 ARG A C 1
ATOM 658 O O . ARG A 1 81 ? 10.991 -1.713 10.962 1.00 88.38 81 ARG A O 1
ATOM 665 N N . ASP A 1 82 ? 11.696 0.410 10.722 1.00 87.31 82 ASP A N 1
ATOM 666 C CA . ASP A 1 82 ? 12.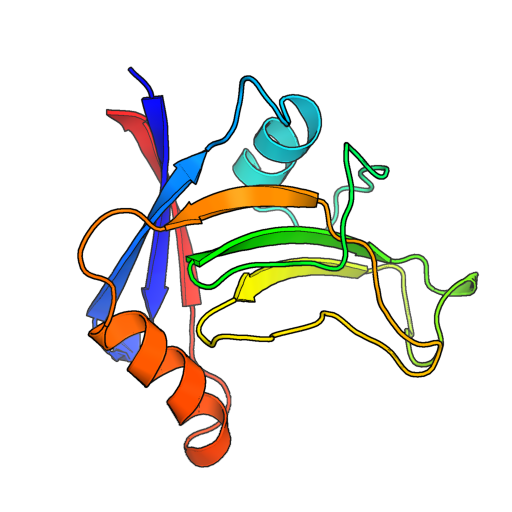889 0.119 9.913 1.00 87.31 82 ASP A CA 1
ATOM 667 C C . ASP A 1 82 ? 12.612 -0.729 8.657 1.00 87.31 82 ASP A C 1
ATOM 669 O O . ASP A 1 82 ? 13.480 -1.427 8.131 1.00 87.31 82 ASP A O 1
ATOM 673 N N . SER A 1 83 ? 11.384 -0.641 8.139 1.00 91.31 83 SER A N 1
ATOM 674 C CA . SER A 1 83 ? 11.023 -1.240 6.860 1.00 91.31 83 SER A CA 1
ATOM 675 C C . SER A 1 83 ? 11.731 -0.506 5.723 1.00 91.31 83 SER A C 1
ATOM 677 O O . SER A 1 83 ? 11.804 0.719 5.709 1.00 91.31 83 SER A O 1
ATOM 679 N N . THR A 1 84 ? 12.231 -1.253 4.742 1.00 95.00 84 THR A N 1
ATOM 680 C CA . THR A 1 84 ? 12.762 -0.695 3.494 1.00 95.00 84 THR A CA 1
ATOM 681 C C . THR A 1 84 ? 12.163 -1.476 2.326 1.00 95.00 84 THR A C 1
ATOM 683 O O . THR A 1 84 ? 12.468 -2.663 2.198 1.00 95.00 84 THR A O 1
ATOM 686 N N . PRO A 1 85 ? 11.310 -0.868 1.477 1.00 94.56 85 PRO A N 1
ATOM 687 C CA . PRO A 1 85 ? 10.865 -1.512 0.246 1.00 94.56 85 PRO A CA 1
ATOM 688 C C . PRO A 1 85 ? 12.083 -1.827 -0.625 1.00 94.56 85 PRO A C 1
ATOM 690 O O . PRO A 1 85 ? 12.920 -0.954 -0.869 1.00 94.56 85 PRO A O 1
ATOM 693 N N . ALA A 1 86 ? 12.202 -3.074 -1.069 1.00 94.00 86 ALA A N 1
ATOM 694 C CA . ALA A 1 86 ? 13.365 -3.552 -1.800 1.00 94.00 86 ALA A CA 1
ATOM 695 C C . ALA A 1 86 ? 13.006 -4.695 -2.754 1.00 94.00 86 ALA A C 1
ATOM 697 O O . ALA A 1 86 ? 12.084 -5.467 -2.498 1.00 94.00 86 ALA A O 1
ATOM 698 N N . MET A 1 87 ? 13.788 -4.800 -3.823 1.00 92.31 87 MET A N 1
ATOM 699 C CA . MET A 1 87 ? 13.827 -5.931 -4.749 1.00 92.31 87 MET A CA 1
ATOM 700 C C . MET A 1 87 ? 15.264 -6.465 -4.837 1.00 92.31 87 MET A C 1
ATOM 702 O O . MET A 1 87 ? 16.134 -6.045 -4.069 1.00 92.31 87 MET A O 1
ATOM 706 N N . ALA A 1 88 ? 15.526 -7.409 -5.745 1.00 89.50 88 ALA A N 1
ATOM 707 C CA . ALA A 1 88 ? 16.844 -8.027 -5.911 1.00 89.50 88 ALA A CA 1
ATOM 708 C C . ALA A 1 88 ? 17.958 -7.005 -6.221 1.00 89.50 88 ALA A C 1
ATOM 710 O O . ALA A 1 88 ? 19.116 -7.224 -5.873 1.00 89.50 88 ALA A O 1
ATOM 711 N N . GLU A 1 89 ? 17.610 -5.868 -6.823 1.00 90.94 89 GLU A N 1
ATOM 712 C CA . GLU A 1 89 ? 18.519 -4.771 -7.171 1.00 90.94 89 GLU A CA 1
ATOM 713 C C . GLU A 1 89 ? 18.800 -3.818 -6.002 1.00 90.94 89 GLU A C 1
ATOM 715 O O . GLU A 1 89 ? 19.629 -2.914 -6.121 1.00 90.94 89 GLU A O 1
ATOM 720 N N . GLY A 1 90 ? 18.111 -3.995 -4.873 1.00 93.31 90 GLY A N 1
ATOM 721 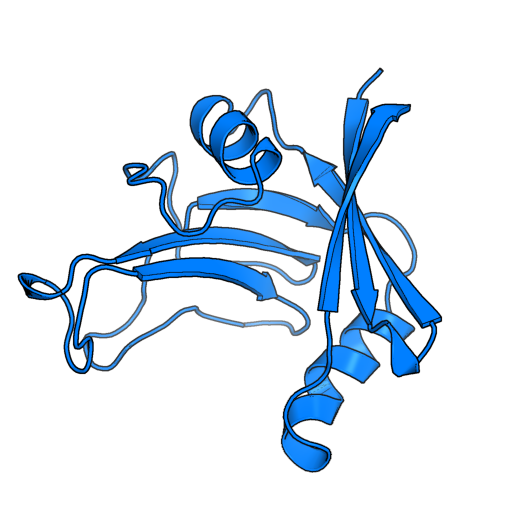C CA . GLY A 1 90 ? 18.217 -3.144 -3.695 1.00 93.31 90 GLY A CA 1
ATOM 722 C C . GLY A 1 90 ? 16.967 -2.290 -3.441 1.00 93.31 90 GLY A C 1
ATOM 723 O O . GLY A 1 90 ? 15.858 -2.673 -3.823 1.00 93.31 90 GLY A O 1
ATOM 724 N N . PRO A 1 91 ? 17.112 -1.152 -2.733 1.00 95.19 91 PRO A N 1
ATOM 725 C CA . PRO A 1 91 ? 15.977 -0.345 -2.292 1.00 95.19 91 PRO A CA 1
ATOM 726 C C . PRO A 1 91 ? 15.132 0.216 -3.444 1.00 95.19 91 PRO A C 1
ATOM 728 O O . PRO A 1 91 ? 15.639 0.871 -4.358 1.00 95.19 91 PRO A O 1
ATOM 731 N N . VAL A 1 92 ? 13.816 0.047 -3.340 1.00 94.00 92 VAL A N 1
ATOM 732 C CA . VAL A 1 92 ? 12.825 0.559 -4.290 1.00 94.00 92 VAL A CA 1
ATOM 733 C C . VAL A 1 92 ? 12.240 1.860 -3.758 1.00 94.00 92 VAL A C 1
ATOM 735 O O . VAL A 1 92 ? 11.763 1.943 -2.631 1.00 94.00 92 VAL A O 1
ATOM 738 N N . ARG A 1 93 ? 12.268 2.913 -4.578 1.00 94.62 93 ARG A N 1
ATOM 739 C CA . ARG A 1 93 ? 11.665 4.201 -4.213 1.00 94.62 93 ARG A CA 1
ATOM 740 C C . ARG A 1 93 ? 10.175 4.198 -4.530 1.00 94.62 93 ARG A C 1
ATOM 742 O O . ARG A 1 93 ? 9.810 4.103 -5.701 1.00 94.62 93 ARG A O 1
ATOM 749 N N . VAL A 1 94 ? 9.359 4.390 -3.501 1.00 95.38 94 VAL A N 1
ATOM 750 C CA . VAL A 1 94 ? 7.894 4.379 -3.564 1.00 95.38 94 VAL A CA 1
ATOM 751 C C . VAL A 1 94 ? 7.317 5.769 -3.282 1.00 95.38 94 VAL A C 1
ATOM 753 O O . VAL A 1 94 ? 7.934 6.585 -2.591 1.00 95.38 94 VAL A O 1
ATOM 756 N N . ASN A 1 95 ? 6.132 6.058 -3.817 1.00 95.75 95 ASN A N 1
ATOM 757 C CA . ASN A 1 95 ? 5.427 7.317 -3.588 1.00 95.75 95 ASN A CA 1
ATOM 758 C C . ASN A 1 95 ? 4.527 7.176 -2.350 1.00 95.75 95 ASN A C 1
ATOM 760 O O . ASN A 1 95 ? 3.422 6.647 -2.460 1.00 95.75 95 ASN A O 1
ATOM 764 N N . VAL A 1 96 ? 4.972 7.650 -1.183 1.00 95.88 96 VAL A N 1
ATOM 765 C CA . VAL A 1 96 ? 4.149 7.660 0.043 1.00 95.88 96 VAL A CA 1
ATOM 766 C C . VAL A 1 96 ? 3.030 8.685 -0.113 1.00 95.88 96 VAL A C 1
ATOM 768 O O . VAL A 1 96 ? 3.291 9.884 -0.080 1.00 95.88 96 VAL A O 1
ATOM 771 N N . PHE A 1 97 ? 1.796 8.228 -0.315 1.00 94.75 97 PHE A N 1
ATOM 772 C CA . PHE A 1 97 ? 0.655 9.086 -0.657 1.00 94.75 97 PHE A CA 1
ATOM 773 C C . PHE A 1 97 ? -0.392 9.181 0.453 1.00 94.75 97 PHE A C 1
ATOM 775 O O . PHE A 1 97 ? -1.240 10.071 0.403 1.00 94.75 97 PHE A O 1
ATOM 782 N N . ALA A 1 98 ? -0.342 8.296 1.448 1.00 95.19 98 ALA A N 1
ATOM 783 C CA . ALA A 1 98 ? -1.206 8.355 2.615 1.00 95.19 98 ALA A CA 1
ATOM 784 C C . ALA A 1 98 ? -0.469 7.892 3.874 1.00 95.19 98 ALA A C 1
ATOM 786 O O . ALA A 1 98 ? 0.560 7.225 3.788 1.00 95.19 98 ALA A O 1
ATOM 787 N N . SER A 1 99 ? -0.992 8.261 5.041 1.00 96.31 99 SER A N 1
ATOM 788 C CA . SER A 1 99 ? -0.439 7.855 6.336 1.00 96.31 99 SER A CA 1
ATOM 789 C C . SER A 1 99 ? -1.559 7.445 7.284 1.00 96.31 99 SER A C 1
ATOM 791 O O . SER A 1 99 ? -2.559 8.158 7.395 1.00 96.31 99 SER A O 1
ATOM 793 N N . ILE A 1 100 ? -1.420 6.277 7.914 1.00 96.88 100 ILE A N 1
ATOM 794 C CA . ILE A 1 100 ? -2.384 5.733 8.871 1.00 96.88 100 ILE A CA 1
ATOM 795 C C . ILE A 1 100 ? -2.458 6.643 10.103 1.00 96.88 100 ILE A C 1
ATOM 797 O O . ILE A 1 100 ? -1.447 6.943 10.734 1.00 96.88 100 ILE A O 1
ATOM 801 N N . GLU A 1 101 ? -3.672 7.055 10.461 1.00 94.44 101 GLU A N 1
ATOM 802 C CA . GLU A 1 101 ? -3.968 7.879 11.633 1.00 94.44 101 GLU A CA 1
ATOM 803 C C . GLU A 1 101 ? -4.733 7.060 12.691 1.00 94.44 101 GLU A C 1
ATOM 805 O O . GLU A 1 101 ? -5.488 6.137 12.377 1.00 94.44 101 GLU A O 1
ATOM 810 N N . GLY A 1 102 ? -4.578 7.430 13.965 1.00 92.94 102 GLY A N 1
ATOM 811 C CA . GLY A 1 102 ? -5.274 6.787 15.084 1.00 92.94 102 GLY A CA 1
ATOM 812 C C . GLY A 1 102 ? -4.623 5.485 15.569 1.00 92.94 102 GLY A C 1
ATOM 813 O O . GLY A 1 102 ? -3.445 5.226 15.329 1.00 92.94 102 GLY A O 1
ATOM 814 N N . ASN A 1 103 ? -5.383 4.676 16.317 1.00 94.88 103 ASN A N 1
ATOM 815 C CA . ASN A 1 103 ? -4.899 3.392 16.828 1.00 94.88 103 ASN A CA 1
ATOM 816 C C . ASN A 1 103 ? -5.082 2.286 15.776 1.00 94.88 103 ASN A C 1
ATOM 818 O O . ASN A 1 103 ? -6.205 1.859 15.516 1.00 94.88 103 ASN A O 1
ATOM 822 N N . ALA A 1 104 ? -3.968 1.801 15.224 1.00 96.81 104 ALA A N 1
ATOM 823 C CA . ALA A 1 104 ? -3.928 0.749 14.209 1.00 96.81 104 ALA A CA 1
ATOM 824 C C . ALA A 1 104 ? -3.174 -0.518 14.664 1.00 96.81 104 ALA A C 1
ATOM 826 O O . ALA A 1 104 ? -2.800 -1.345 13.835 1.00 96.81 104 ALA A O 1
ATOM 827 N N . GLU A 1 105 ? -2.966 -0.715 15.971 1.00 96.75 105 GLU A N 1
ATOM 828 C CA . GLU A 1 105 ? -2.183 -1.843 16.504 1.00 96.75 105 GLU A CA 1
ATOM 829 C C . GLU A 1 105 ? -2.707 -3.208 16.026 1.00 96.75 105 GLU A C 1
ATOM 831 O O . GLU A 1 105 ? -1.940 -4.062 15.575 1.00 96.75 105 GLU A O 1
ATOM 836 N N . ALA A 1 106 ? -4.030 -3.398 16.048 1.00 97.38 106 ALA A N 1
ATOM 837 C CA . ALA A 1 106 ? -4.655 -4.625 15.563 1.00 97.38 106 ALA A CA 1
ATOM 838 C C . ALA A 1 106 ? -4.394 -4.856 14.065 1.00 97.38 106 ALA A C 1
ATOM 840 O O . ALA A 1 106 ? -4.180 -5.993 13.643 1.00 97.38 106 ALA A O 1
ATOM 841 N N . PHE A 1 107 ? -4.377 -3.785 13.268 1.00 97.69 107 PHE A N 1
ATOM 842 C CA . PHE A 1 107 ? -4.105 -3.846 11.834 1.00 97.69 107 PHE A CA 1
ATOM 843 C C . PHE A 1 107 ? -2.638 -4.188 11.553 1.00 97.69 107 PHE A C 1
ATOM 845 O O . PHE A 1 107 ? -2.351 -5.035 10.703 1.00 97.69 107 PHE A O 1
ATOM 852 N N . TYR A 1 108 ? -1.705 -3.608 12.309 1.00 97.31 108 TYR A N 1
ATOM 853 C CA . TYR A 1 108 ? -0.284 -3.942 12.203 1.00 97.31 108 TYR A CA 1
ATOM 854 C C . TYR A 1 108 ? -0.014 -5.391 12.600 1.00 97.31 108 TYR A C 1
ATOM 856 O O . TYR A 1 108 ? 0.653 -6.118 11.864 1.00 97.31 108 TYR A O 1
ATOM 864 N N . LYS A 1 109 ? -0.625 -5.864 13.692 1.00 96.50 109 LYS A N 1
ATOM 865 C CA . LYS A 1 109 ? -0.537 -7.268 14.106 1.00 96.50 109 LYS A CA 1
ATOM 866 C C . LYS A 1 109 ? -1.116 -8.212 13.051 1.00 96.50 109 LYS A C 1
ATOM 868 O O . LYS A 1 109 ? -0.507 -9.232 12.745 1.00 96.50 109 LYS A O 1
ATOM 873 N N . ALA A 1 110 ? -2.267 -7.869 12.469 1.00 96.62 110 ALA A N 1
ATOM 874 C CA . ALA A 1 110 ? -2.876 -8.658 11.402 1.00 96.62 110 ALA A CA 1
ATOM 875 C C . ALA A 1 110 ? -2.004 -8.705 10.137 1.00 96.62 110 ALA A C 1
ATOM 877 O O . ALA A 1 110 ? -1.945 -9.759 9.499 1.00 96.62 110 ALA A O 1
ATOM 878 N N . SER A 1 111 ? -1.310 -7.607 9.819 1.00 96.31 111 SER A N 1
ATOM 879 C CA . SER A 1 111 ? -0.345 -7.535 8.717 1.00 96.31 111 SER A CA 1
ATOM 880 C C . SER A 1 111 ? 0.865 -8.431 8.981 1.00 96.31 111 SER A C 1
ATOM 882 O O . SER A 1 111 ? 1.157 -9.299 8.165 1.00 96.31 111 SER A O 1
ATOM 884 N N . ALA A 1 112 ? 1.510 -8.309 10.145 1.00 95.50 112 ALA A N 1
ATOM 885 C CA . ALA A 1 112 ? 2.667 -9.128 10.514 1.00 95.50 112 ALA A CA 1
ATOM 886 C C . ALA A 1 112 ? 2.348 -10.634 10.545 1.00 95.50 112 ALA A C 1
ATOM 888 O O . ALA A 1 112 ? 3.156 -11.466 10.131 1.00 95.50 112 ALA A O 1
ATOM 889 N N . ASP A 1 113 ? 1.141 -10.987 10.990 1.00 95.50 113 ASP A N 1
ATOM 890 C CA . ASP A 1 113 ? 0.668 -12.368 11.080 1.00 95.50 113 ASP A CA 1
ATOM 891 C C . ASP A 1 113 ? 0.524 -13.063 9.712 1.00 95.50 113 ASP A C 1
ATOM 893 O O . ASP A 1 113 ? 0.560 -14.290 9.655 1.00 95.50 113 ASP A O 1
ATOM 897 N N . THR A 1 114 ? 0.446 -12.324 8.595 1.00 94.50 114 THR A N 1
ATOM 898 C CA . THR A 1 114 ? 0.426 -12.922 7.239 1.00 94.50 114 THR A CA 1
ATOM 899 C C . THR A 1 114 ? 1.652 -13.789 6.953 1.00 94.50 114 THR A C 1
ATOM 901 O O . THR A 1 114 ? 1.557 -14.765 6.213 1.00 94.50 114 THR A O 1
ATOM 904 N N . ARG A 1 115 ? 2.791 -13.517 7.606 1.00 92.44 115 ARG A N 1
ATOM 905 C CA . ARG A 1 115 ? 3.987 -14.367 7.533 1.00 92.44 115 ARG A CA 1
ATOM 906 C C . ARG A 1 115 ? 3.727 -15.798 8.022 1.00 92.44 115 ARG A C 1
ATOM 908 O O . ARG A 1 115 ? 4.407 -16.720 7.583 1.00 92.44 115 ARG A O 1
ATOM 915 N N . ILE A 1 116 ? 2.787 -15.972 8.951 1.00 96.19 116 ILE A N 1
ATOM 916 C CA . ILE A 1 116 ? 2.437 -17.259 9.566 1.00 96.19 116 ILE A CA 1
ATOM 917 C C . ILE A 1 116 ? 1.181 -17.834 8.910 1.00 96.19 116 ILE A C 1
ATOM 919 O O . ILE A 1 116 ? 1.129 -19.022 8.607 1.00 96.19 116 ILE A O 1
ATOM 923 N N . THR A 1 117 ? 0.165 -16.997 8.698 1.00 95.12 117 THR A N 1
ATOM 924 C CA . THR A 1 117 ? -1.172 -17.427 8.263 1.00 95.12 117 THR A CA 1
ATOM 925 C C . THR A 1 117 ? -1.394 -17.350 6.754 1.00 95.12 117 THR A C 1
ATOM 927 O O . THR A 1 117 ? -2.414 -17.828 6.263 1.00 95.12 117 THR A O 1
ATOM 930 N N . GLY A 1 118 ? -0.436 -16.802 6.008 1.00 95.12 118 GLY A N 1
ATOM 931 C CA . GLY A 1 118 ? -0.505 -16.650 4.561 1.00 95.12 118 GLY A CA 1
ATOM 932 C C . GLY A 1 118 ? -1.304 -15.425 4.113 1.00 95.12 118 GLY A C 1
ATOM 933 O O . GLY A 1 118 ? -1.499 -14.454 4.850 1.00 95.12 118 GLY A O 1
ATOM 934 N N . VAL A 1 119 ? -1.735 -15.467 2.851 1.00 93.62 119 VAL A N 1
ATOM 935 C CA . VAL A 1 119 ? -2.412 -14.356 2.171 1.00 93.62 119 VAL A CA 1
ATOM 936 C C . VAL A 1 119 ? -3.786 -14.094 2.791 1.00 93.62 119 VAL A C 1
ATOM 938 O O . VAL A 1 119 ? -4.575 -15.014 3.002 1.00 93.62 119 VAL A O 1
ATOM 941 N N . LYS A 1 120 ? -4.096 -12.817 3.037 1.00 94.44 120 LYS A N 1
ATOM 942 C CA . LYS A 1 120 ? -5.388 -12.355 3.565 1.00 94.44 120 LYS A CA 1
ATOM 943 C C . LYS A 1 120 ? -6.097 -11.480 2.542 1.00 94.44 120 LYS A C 1
ATOM 945 O O . LYS A 1 120 ? -5.457 -10.748 1.792 1.00 94.44 120 LYS A O 1
ATOM 950 N N . ARG A 1 121 ? -7.431 -11.513 2.545 1.00 95.50 121 ARG A N 1
ATOM 951 C CA . ARG A 1 121 ? -8.236 -10.623 1.703 1.00 95.50 121 ARG A CA 1
ATOM 952 C C . ARG A 1 121 ? -8.259 -9.222 2.298 1.00 95.50 121 ARG A C 1
ATOM 954 O O . ARG A 1 121 ? -8.723 -9.034 3.424 1.00 95.50 121 ARG A O 1
ATOM 961 N N . VAL A 1 122 ? -7.793 -8.252 1.517 1.00 93.50 122 VAL A N 1
ATOM 962 C CA . VAL A 1 122 ? -7.799 -6.834 1.881 1.00 93.50 122 VAL A CA 1
ATOM 963 C C . VAL A 1 122 ? -8.738 -6.076 0.958 1.00 93.50 122 VAL A C 1
ATOM 965 O O . VAL A 1 122 ? -8.711 -6.260 -0.258 1.00 93.50 122 VAL A O 1
ATOM 968 N N . ARG A 1 123 ? -9.570 -5.215 1.541 1.00 93.19 123 ARG A N 1
ATOM 969 C CA . ARG A 1 123 ? -10.347 -4.211 0.815 1.00 93.19 123 ARG A CA 1
ATOM 970 C C . ARG A 1 123 ? -9.757 -2.839 1.097 1.00 93.19 123 ARG A C 1
ATOM 972 O O . ARG A 1 123 ? -9.497 -2.513 2.250 1.00 93.19 123 ARG A O 1
ATOM 979 N N . ILE A 1 124 ? -9.602 -2.036 0.051 1.00 91.50 124 ILE A N 1
ATOM 980 C CA . ILE A 1 124 ? -9.236 -0.624 0.156 1.00 91.50 124 ILE A CA 1
ATOM 981 C C . ILE A 1 124 ? -10.422 0.189 -0.354 1.00 91.50 124 ILE A C 1
ATOM 983 O O . ILE A 1 124 ? -10.959 -0.122 -1.415 1.00 91.50 124 ILE A O 1
ATOM 987 N N . SER A 1 125 ? -10.865 1.185 0.411 1.00 91.00 125 SER A N 1
ATOM 988 C CA . SER A 1 125 ? -12.003 2.041 0.047 1.00 91.00 125 SER A CA 1
ATOM 989 C C . SER A 1 125 ? -11.655 3.509 0.256 1.00 91.00 125 SER A C 1
ATOM 991 O O . SER A 1 125 ? -11.036 3.850 1.260 1.00 91.00 125 SER A O 1
ATOM 993 N N . LEU A 1 126 ? -12.075 4.381 -0.662 1.00 89.38 126 LEU A N 1
ATOM 994 C CA . LEU A 1 126 ? -12.016 5.830 -0.466 1.00 89.38 126 LEU A CA 1
ATOM 995 C C . LEU A 1 126 ? -13.177 6.269 0.435 1.00 89.38 126 LEU A C 1
ATOM 997 O O . LEU A 1 126 ? -14.319 5.879 0.196 1.00 89.38 126 LEU A O 1
ATOM 1001 N N . ILE A 1 127 ? -12.889 7.092 1.441 1.00 89.75 127 ILE A N 1
ATOM 1002 C CA . ILE A 1 127 ? -13.889 7.693 2.330 1.00 89.75 127 ILE A CA 1
ATOM 1003 C C . ILE A 1 127 ? -13.659 9.210 2.430 1.00 89.75 127 ILE A C 1
ATOM 1005 O O . ILE A 1 127 ? -12.517 9.686 2.431 1.00 89.75 127 ILE A O 1
ATOM 1009 N N . GLU A 1 128 ? -14.748 9.976 2.504 1.00 82.50 128 GLU A N 1
ATOM 1010 C CA . GLU A 1 128 ? -14.734 11.439 2.623 1.00 82.50 128 GLU A CA 1
ATOM 1011 C C . GLU A 1 128 ? -15.305 11.872 3.979 1.00 82.50 128 GLU A C 1
ATOM 1013 O O . GLU A 1 128 ? -16.323 11.337 4.416 1.00 82.50 128 GLU A O 1
ATOM 1018 N N . GLU A 1 129 ? -14.650 12.843 4.627 1.00 67.19 129 GLU A N 1
ATOM 1019 C CA . GLU A 1 129 ? -15.092 13.484 5.878 1.00 67.19 129 GLU A CA 1
ATOM 1020 C C . GLU A 1 129 ? -14.863 14.995 5.878 1.00 67.19 129 GLU A C 1
ATOM 1022 O O . GLU A 1 129 ? -13.784 15.463 5.415 1.00 67.19 129 GLU A O 1
#